Protein AF-A0A1J1LSD5-F1 (afdb_monomer)

Structure (mmCIF, N/CA/C/O backbone):
data_AF-A0A1J1LSD5-F1
#
_entry.id   AF-A0A1J1LSD5-F1
#
loop_
_atom_site.group_PDB
_atom_site.id
_atom_site.type_symbol
_atom_site.label_atom_id
_atom_site.label_alt_id
_atom_site.label_comp_id
_atom_site.label_asym_id
_atom_site.label_entity_id
_atom_site.label_seq_id
_atom_site.pdbx_PDB_ins_code
_atom_site.Cartn_x
_atom_site.Cartn_y
_atom_site.Cartn_z
_atom_site.occupancy
_atom_site.B_iso_or_equiv
_atom_site.auth_seq_id
_atom_site.auth_comp_id
_atom_site.auth_asym_id
_atom_site.auth_atom_id
_atom_site.pdbx_PDB_model_num
ATOM 1 N N . MET A 1 1 ? 14.594 5.323 -20.220 1.00 46.16 1 MET A N 1
ATOM 2 C CA . MET A 1 1 ? 13.419 5.160 -19.337 1.00 46.16 1 MET A CA 1
ATOM 3 C C . MET A 1 1 ? 13.928 4.644 -17.998 1.00 46.16 1 MET A C 1
ATOM 5 O O . MET A 1 1 ? 14.427 3.529 -17.963 1.00 46.16 1 MET A O 1
ATOM 9 N N . GLN A 1 2 ? 13.944 5.461 -16.941 1.00 50.94 2 GLN A N 1
ATOM 10 C CA . GLN A 1 2 ? 14.361 4.979 -15.617 1.00 50.94 2 GLN A CA 1
ATOM 11 C C . GLN A 1 2 ? 13.262 4.059 -15.076 1.00 50.94 2 GLN A C 1
ATOM 13 O O . GLN A 1 2 ? 12.126 4.492 -14.883 1.00 50.94 2 GLN A O 1
ATOM 18 N N . VAL A 1 3 ? 13.580 2.775 -14.912 1.00 58.06 3 VAL A N 1
ATOM 19 C CA . VAL A 1 3 ? 12.636 1.781 -14.399 1.00 58.06 3 VAL A CA 1
ATOM 20 C C . VAL A 1 3 ? 12.677 1.839 -12.877 1.00 58.06 3 VAL A C 1
ATOM 22 O O . VAL A 1 3 ? 13.500 1.193 -12.234 1.00 58.06 3 VAL A O 1
ATOM 25 N N . PHE A 1 4 ? 11.830 2.680 -12.291 1.00 63.72 4 PHE A N 1
ATOM 26 C CA . PHE A 1 4 ? 11.714 2.769 -10.840 1.00 63.72 4 PHE A CA 1
ATOM 27 C C . PHE A 1 4 ? 10.879 1.604 -10.310 1.00 63.72 4 PHE A C 1
ATOM 29 O O . PHE A 1 4 ? 9.810 1.306 -10.846 1.00 63.72 4 PHE A O 1
ATOM 36 N N . LYS A 1 5 ? 11.334 0.975 -9.220 1.00 82.25 5 LYS A N 1
ATOM 37 C CA . LYS A 1 5 ? 10.467 0.114 -8.406 1.00 82.25 5 LYS A CA 1
ATOM 38 C C . LYS A 1 5 ? 9.298 0.975 -7.923 1.00 82.25 5 LYS A C 1
ATOM 40 O O . LYS A 1 5 ? 9.524 2.037 -7.343 1.00 82.25 5 LYS A O 1
ATOM 45 N N . GLN A 1 6 ? 8.068 0.559 -8.207 1.00 90.25 6 GLN A N 1
ATOM 46 C CA . GLN A 1 6 ? 6.876 1.360 -7.936 1.00 90.25 6 GLN A CA 1
ATOM 47 C C . GLN A 1 6 ? 5.901 0.599 -7.046 1.00 90.25 6 GLN A C 1
ATOM 49 O O . GLN A 1 6 ? 5.644 -0.589 -7.246 1.00 90.25 6 GLN A O 1
ATOM 54 N N . VAL A 1 7 ? 5.304 1.321 -6.102 1.00 93.62 7 VAL A N 1
ATOM 55 C CA . VAL A 1 7 ? 4.165 0.879 -5.304 1.00 93.62 7 VAL A CA 1
ATOM 56 C C . VAL A 1 7 ? 3.039 1.889 -5.435 1.00 93.62 7 VAL A C 1
ATOM 58 O O . VAL A 1 7 ? 3.266 3.096 -5.434 1.00 93.62 7 VAL A O 1
ATOM 61 N N . SER A 1 8 ? 1.810 1.398 -5.529 1.00 95.06 8 SER A N 1
ATOM 62 C CA . SER A 1 8 ? 0.621 2.221 -5.314 1.00 95.06 8 SER A CA 1
ATOM 63 C C . SER A 1 8 ? -0.191 1.688 -4.148 1.00 95.06 8 SER A C 1
ATOM 65 O O . SER A 1 8 ? -0.119 0.499 -3.841 1.00 95.06 8 SER A O 1
ATOM 67 N N . TYR A 1 9 ? -0.968 2.545 -3.500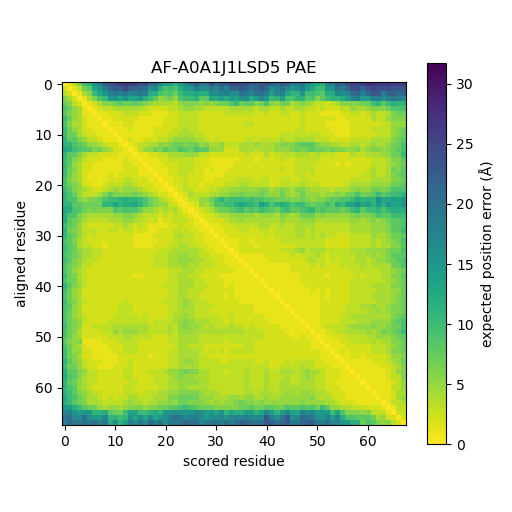 1.00 96.56 9 TYR A N 1
ATOM 68 C CA . TYR A 1 9 ? -1.928 2.120 -2.492 1.00 96.56 9 TYR A CA 1
ATOM 69 C C . TYR A 1 9 ? -3.275 2.811 -2.686 1.00 96.56 9 TYR A C 1
ATOM 71 O O . TYR A 1 9 ? -3.358 3.920 -3.215 1.00 96.56 9 TYR A O 1
ATOM 79 N N . VAL A 1 10 ? -4.339 2.141 -2.257 1.00 96.62 10 VAL A N 1
ATOM 80 C CA . VAL A 1 10 ? -5.710 2.650 -2.279 1.00 96.62 10 VAL A CA 1
ATOM 81 C C . VAL A 1 10 ? -6.348 2.437 -0.915 1.00 96.62 10 VAL A C 1
ATOM 83 O O . 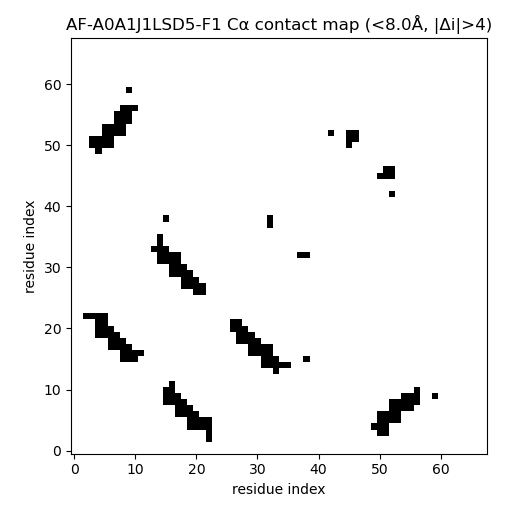VAL A 1 10 ? -6.305 1.337 -0.365 1.00 96.62 10 VAL A O 1
ATOM 86 N N . GLN A 1 11 ? -6.946 3.491 -0.363 1.00 95.69 11 GLN A N 1
ATOM 87 C CA . GLN A 1 11 ? -7.760 3.376 0.841 1.00 95.69 11 GLN A CA 1
ATOM 88 C C . GLN A 1 11 ? -9.069 2.642 0.522 1.00 95.69 11 GLN A C 1
ATOM 90 O O . GLN A 1 11 ? -9.836 3.055 -0.352 1.00 95.69 11 GLN A O 1
ATOM 95 N N . ILE A 1 12 ? -9.330 1.579 1.271 1.00 92.44 12 ILE A N 1
ATOM 96 C CA . ILE A 1 12 ? -10.550 0.771 1.238 1.00 92.44 12 ILE A CA 1
ATOM 97 C C . ILE A 1 12 ? -11.249 0.841 2.604 1.00 92.44 12 ILE A C 1
ATOM 99 O O . ILE A 1 12 ? -10.741 1.445 3.545 1.00 92.44 12 ILE A O 1
ATOM 103 N N . LEU A 1 13 ? -12.428 0.222 2.731 1.00 88.88 13 LEU A N 1
ATOM 104 C CA . LEU A 1 13 ? -13.256 0.328 3.941 1.00 88.88 13 LEU A CA 1
ATOM 105 C C . LEU A 1 13 ? -12.520 -0.086 5.230 1.00 88.88 13 LEU A C 1
ATOM 107 O O . LEU A 1 13 ? -12.740 0.514 6.275 1.00 88.88 13 LEU A O 1
ATOM 111 N N . LYS A 1 14 ? -11.660 -1.109 5.156 1.00 91.00 14 LYS A N 1
ATOM 112 C CA . LYS A 1 14 ? -10.948 -1.688 6.308 1.00 91.00 14 LYS A CA 1
ATOM 113 C C . LYS A 1 14 ? -9.422 -1.579 6.180 1.00 91.00 14 LYS A C 1
ATOM 115 O O . LYS A 1 14 ? -8.713 -2.532 6.485 1.00 91.00 14 LYS A O 1
ATOM 120 N N . GLY A 1 15 ? -8.932 -0.445 5.678 1.00 94.62 15 GLY A N 1
ATOM 121 C CA . GLY A 1 15 ? -7.499 -0.152 5.596 1.00 94.62 15 GLY A CA 1
ATOM 122 C C . GLY A 1 15 ? -7.049 0.217 4.188 1.00 94.62 15 GLY A C 1
ATOM 123 O O . GLY A 1 15 ? -7.712 0.993 3.500 1.00 94.62 15 GLY A O 1
ATOM 124 N N . TRP A 1 16 ? -5.921 -0.337 3.752 1.00 97.31 16 TRP A N 1
ATOM 125 C CA . TRP A 1 16 ? -5.284 -0.014 2.482 1.00 97.31 16 TRP A CA 1
ATOM 126 C C . TRP A 1 16 ? -4.912 -1.270 1.718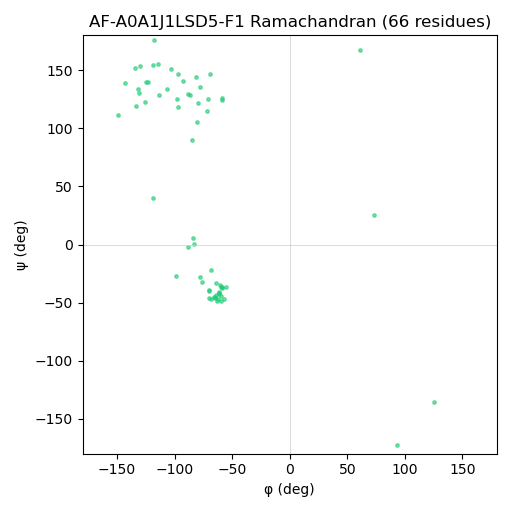 1.00 97.31 16 TRP A C 1
ATOM 128 O O . TRP A 1 16 ? -4.308 -2.196 2.255 1.00 97.31 16 TRP A O 1
ATOM 138 N N . GLN A 1 17 ? -5.227 -1.279 0.430 1.00 96.19 17 GLN A N 1
ATOM 139 C CA . GLN A 1 17 ? -4.694 -2.270 -0.488 1.00 96.19 17 GLN A CA 1
ATOM 140 C C . GLN A 1 17 ? -3.507 -1.667 -1.225 1.00 96.19 17 GLN A C 1
ATOM 142 O O . GLN A 1 17 ? -3.615 -0.604 -1.831 1.00 96.19 17 GLN A O 1
ATOM 147 N N . THR A 1 18 ? -2.369 -2.344 -1.152 1.00 95.62 18 THR A N 1
ATOM 148 C CA . THR A 1 18 ? -1.129 -1.952 -1.824 1.00 95.62 18 THR A CA 1
ATOM 149 C C . THR A 1 18 ? -0.905 -2.808 -3.058 1.00 95.62 18 THR A C 1
ATOM 151 O O . THR A 1 18 ? -1.311 -3.967 -3.086 1.00 95.62 18 THR A O 1
ATOM 154 N N . TYR A 1 19 ? -0.234 -2.247 -4.056 1.00 94.12 19 TYR A N 1
ATOM 155 C CA . TYR A 1 19 ? 0.134 -2.908 -5.298 1.00 94.12 19 TYR A CA 1
ATOM 156 C C . TYR A 1 19 ? 1.594 -2.612 -5.619 1.00 94.12 19 TYR A C 1
ATOM 158 O O . TYR A 1 19 ? 1.963 -1.454 -5.806 1.00 94.12 19 TYR A O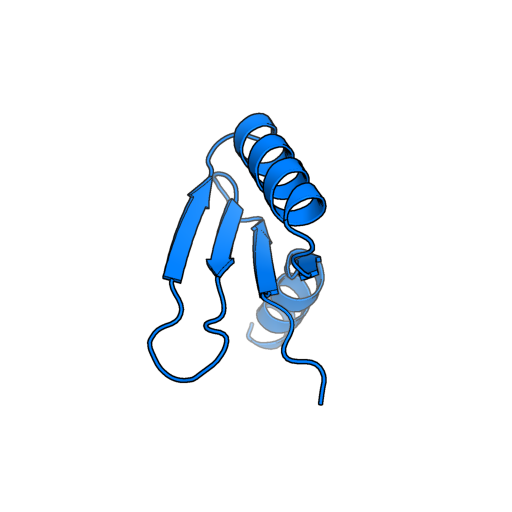 1
ATOM 166 N N . VAL A 1 20 ? 2.412 -3.658 -5.692 1.00 92.38 20 VAL A N 1
ATOM 167 C CA . VAL A 1 20 ? 3.827 -3.610 -6.063 1.00 92.38 20 VAL A CA 1
ATOM 168 C C . VAL A 1 20 ? 3.948 -3.951 -7.544 1.00 92.38 20 VAL A C 1
ATOM 170 O O . VAL A 1 20 ? 3.593 -5.058 -7.962 1.00 92.38 20 VAL A O 1
ATOM 173 N N . PHE A 1 21 ? 4.465 -3.007 -8.327 1.00 89.88 21 PHE A N 1
ATOM 174 C CA . PHE A 1 21 ? 4.679 -3.179 -9.759 1.00 89.88 21 PHE A CA 1
ATOM 175 C C . PHE A 1 21 ? 6.045 -3.822 -10.015 1.00 89.88 21 PHE A C 1
ATOM 177 O O . PHE A 1 21 ? 7.053 -3.338 -9.488 1.00 89.88 21 PHE A O 1
ATOM 184 N N . PRO A 1 22 ? 6.111 -4.904 -10.80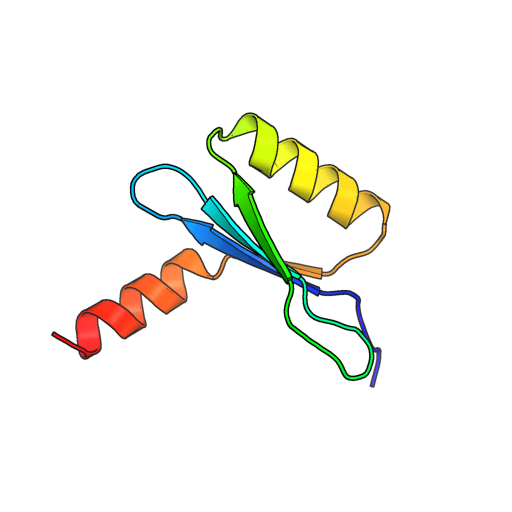9 1.00 85.75 22 PRO A N 1
ATOM 185 C CA . PRO A 1 22 ? 7.387 -5.494 -11.170 1.00 85.75 22 PRO A CA 1
ATOM 186 C C . PRO A 1 22 ? 8.168 -4.567 -12.111 1.00 85.75 22 PRO A C 1
ATOM 188 O O . PRO A 1 22 ? 7.595 -3.874 -12.948 1.00 85.75 22 PRO A O 1
ATOM 191 N N . VAL A 1 23 ? 9.494 -4.586 -11.981 1.00 82.88 23 VAL A N 1
ATOM 192 C CA . VAL A 1 23 ? 10.421 -3.782 -12.800 1.00 82.88 23 VAL A CA 1
ATOM 193 C C . VAL A 1 23 ? 10.455 -4.289 -14.247 1.00 82.88 23 VAL A C 1
ATOM 195 O O . VAL A 1 23 ? 10.478 -3.496 -15.182 1.00 82.88 23 VAL A O 1
ATOM 198 N N . SER A 1 24 ? 10.414 -5.605 -14.458 1.00 81.31 24 SER A N 1
ATOM 199 C CA . SER A 1 24 ? 10.412 -6.202 -15.795 1.00 81.31 24 SER A CA 1
ATOM 200 C C . SER A 1 24 ? 9.640 -7.516 -15.806 1.00 81.31 24 SER A C 1
ATOM 202 O O . SER A 1 24 ? 10.103 -8.505 -15.239 1.00 81.31 24 SER A O 1
ATOM 204 N N . GLY A 1 25 ? 8.489 -7.527 -16.481 1.00 73.25 25 GLY A N 1
ATOM 205 C CA . GLY A 1 25 ? 7.640 -8.713 -16.605 1.00 73.25 25 GLY A CA 1
ATOM 206 C C . GLY A 1 25 ? 7.118 -9.253 -15.265 1.00 73.25 25 GLY A C 1
ATOM 207 O O . GLY A 1 25 ? 7.555 -8.874 -14.183 1.00 73.25 25 GLY A O 1
ATOM 208 N N . GLY A 1 26 ? 6.152 -10.163 -15.331 1.00 83.94 26 GLY A N 1
ATOM 209 C CA . GLY A 1 26 ? 5.598 -10.827 -14.152 1.00 83.94 26 GLY A CA 1
ATOM 210 C C . GLY A 1 26 ? 4.352 -10.164 -13.567 1.00 83.94 26 GLY A C 1
ATOM 211 O O . GLY A 1 26 ? 3.749 -9.266 -14.153 1.00 83.94 26 GLY A O 1
ATOM 212 N N . PHE A 1 27 ? 3.936 -10.678 -12.411 1.00 85.88 27 PHE A N 1
ATOM 213 C CA . PHE A 1 27 ? 2.651 -10.352 -11.804 1.00 85.88 27 PHE A CA 1
ATOM 214 C C . PHE A 1 27 ? 2.756 -9.194 -10.816 1.00 85.88 27 PHE A C 1
ATOM 216 O O . PHE A 1 27 ? 3.682 -9.121 -10.004 1.00 85.88 27 PHE A O 1
ATOM 223 N N . LEU A 1 28 ? 1.741 -8.334 -10.851 1.00 88.75 28 LEU A N 1
ATOM 224 C CA . LEU A 1 28 ? 1.479 -7.361 -9.802 1.00 88.75 28 LEU A CA 1
ATOM 225 C C . LEU A 1 28 ? 1.267 -8.107 -8.480 1.00 88.75 28 LEU A C 1
ATOM 227 O O . LEU A 1 28 ? 0.422 -9.000 -8.395 1.00 88.75 28 LEU A O 1
ATOM 231 N N . ARG A 1 29 ? 2.015 -7.740 -7.441 1.00 92.44 29 ARG A N 1
ATOM 232 C CA . ARG A 1 29 ? 1.787 -8.278 -6.094 1.00 92.44 29 ARG A CA 1
ATOM 233 C C . ARG A 1 29 ? 0.940 -7.300 -5.310 1.00 92.44 29 ARG A C 1
ATOM 235 O O . ARG A 1 29 ? 1.088 -6.095 -5.484 1.00 92.44 29 ARG A O 1
ATOM 242 N N . TYR A 1 30 ? 0.092 -7.803 -4.426 1.00 93.62 30 TYR A N 1
ATOM 243 C CA . TYR A 1 30 ? -0.695 -6.953 -3.546 1.00 93.62 30 TYR A CA 1
ATOM 244 C C . TYR A 1 30 ? -0.587 -7.407 -2.098 1.00 93.62 30 TYR A C 1
ATOM 246 O O . TYR A 1 30 ? -0.336 -8.578 -1.812 1.00 93.62 30 TYR A O 1
ATOM 254 N N . LYS A 1 31 ? -0.782 -6.460 -1.183 1.00 94.06 31 LYS A N 1
ATOM 255 C CA . LYS A 1 31 ? -0.892 -6.727 0.252 1.00 94.06 31 LYS A CA 1
ATOM 256 C C . LYS A 1 31 ? -1.930 -5.799 0.868 1.00 94.06 31 LYS A C 1
ATOM 258 O O . LYS A 1 31 ? -1.986 -4.618 0.521 1.00 94.06 31 LYS A O 1
ATOM 263 N N . LEU A 1 32 ? -2.737 -6.338 1.775 1.00 96.00 32 LEU A N 1
ATOM 264 C CA . LEU A 1 32 ? -3.656 -5.560 2.597 1.00 96.00 32 LEU A CA 1
ATOM 265 C C . LEU A 1 32 ? -2.936 -5.112 3.868 1.00 96.00 32 LEU A C 1
ATOM 267 O O . LEU A 1 32 ? -2.308 -5.928 4.540 1.00 96.00 32 LEU A O 1
ATOM 271 N N . LEU A 1 33 ? -3.024 -3.822 4.162 1.00 95.81 33 LEU A N 1
ATOM 272 C CA . LEU A 1 33 ? -2.551 -3.201 5.392 1.00 95.81 33 LEU A CA 1
ATOM 273 C C . LEU A 1 33 ? -3.780 -2.697 6.139 1.00 95.81 33 LEU A C 1
ATOM 275 O O . LEU A 1 33 ? -4.637 -2.033 5.558 1.00 95.81 33 LEU A O 1
ATOM 279 N N . THR A 1 34 ? -3.901 -3.061 7.404 1.00 95.38 34 THR A N 1
ATOM 280 C CA . THR A 1 34 ? -5.126 -2.854 8.186 1.00 95.38 34 THR A CA 1
ATOM 281 C C . THR A 1 34 ? -5.048 -1.620 9.068 1.00 95.38 34 THR A C 1
ATOM 283 O O . THR A 1 34 ? -6.075 -0.999 9.342 1.00 95.38 34 THR A O 1
ATOM 286 N N . THR A 1 35 ? -3.838 -1.224 9.464 1.00 95.75 35 THR A N 1
ATOM 287 C CA . THR A 1 35 ? -3.605 -0.055 10.315 1.00 95.75 35 THR A CA 1
ATOM 288 C C . THR A 1 35 ? -2.845 1.041 9.572 1.00 95.75 35 THR A C 1
ATOM 290 O O . THR A 1 35 ? -2.117 0.785 8.612 1.00 95.75 35 THR A O 1
ATOM 293 N N . SER A 1 36 ? -3.014 2.289 10.016 1.00 94.06 36 SER A N 1
ATOM 294 C CA . SER A 1 36 ? -2.255 3.421 9.473 1.00 94.06 36 SER A CA 1
ATOM 295 C C . SER A 1 36 ? -0.761 3.281 9.751 1.00 94.06 36 SER A C 1
ATOM 297 O O . SER A 1 36 ? 0.047 3.662 8.912 1.00 94.06 36 SER A O 1
ATOM 299 N N . GLN A 1 37 ? -0.395 2.690 10.891 1.00 96.62 37 GLN A N 1
ATOM 300 C CA . GLN A 1 37 ? 0.996 2.431 11.251 1.00 96.62 37 GLN A CA 1
ATOM 301 C C . GLN A 1 37 ? 1.667 1.480 10.250 1.00 96.62 37 GLN A C 1
ATOM 303 O O . GLN A 1 37 ? 2.737 1.794 9.743 1.00 96.62 37 GLN A O 1
ATOM 308 N N . GLU A 1 38 ? 1.011 0.373 9.884 1.00 94.81 38 GLU A N 1
ATOM 309 C CA . GLU A 1 38 ? 1.538 -0.562 8.878 1.00 94.81 38 GLU A CA 1
ATOM 310 C C . GLU A 1 38 ? 1.779 0.117 7.520 1.00 94.81 38 GLU A C 1
ATOM 312 O O . GLU A 1 38 ? 2.742 -0.213 6.820 1.00 94.81 38 GLU A O 1
ATOM 317 N N . LEU A 1 39 ? 0.903 1.054 7.133 1.00 95.44 39 LEU A N 1
ATOM 318 C CA . LEU A 1 39 ? 1.061 1.827 5.903 1.00 95.44 39 LEU A CA 1
ATOM 319 C C . LEU A 1 39 ? 2.247 2.789 5.987 1.00 95.44 39 LEU A C 1
ATOM 321 O O . LEU A 1 39 ? 3.037 2.835 5.046 1.00 95.44 39 LEU A O 1
ATOM 325 N N . GLU A 1 40 ? 2.383 3.543 7.076 1.00 96.44 40 GLU A N 1
ATOM 326 C CA . GLU A 1 40 ? 3.498 4.481 7.241 1.00 96.44 40 GLU A CA 1
ATOM 327 C C . GLU A 1 40 ? 4.843 3.745 7.298 1.00 96.44 40 GLU A C 1
ATOM 329 O O . GLU A 1 40 ? 5.749 4.085 6.541 1.00 96.44 40 GLU A O 1
ATOM 334 N N . GLU A 1 41 ? 4.941 2.637 8.036 1.00 95.94 41 GLU A N 1
ATOM 335 C CA . GLU A 1 41 ? 6.139 1.785 8.048 1.00 95.94 41 GLU A CA 1
ATOM 336 C C . GLU A 1 41 ? 6.465 1.201 6.660 1.00 95.94 41 GLU A C 1
ATOM 338 O O . GLU A 1 41 ? 7.626 0.981 6.299 1.00 95.94 41 GLU A O 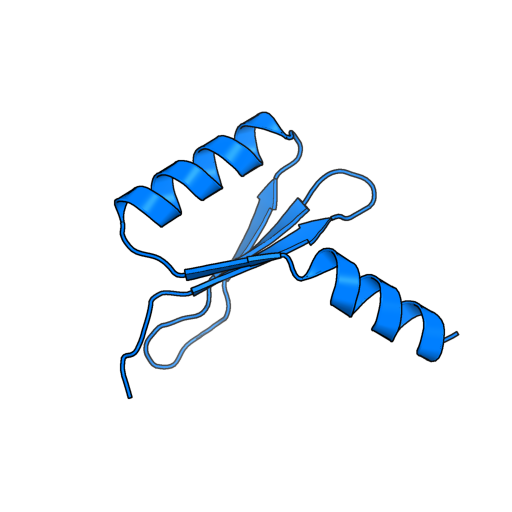1
ATOM 343 N N 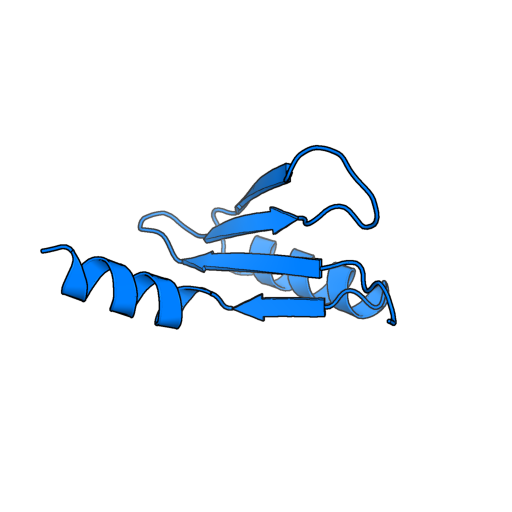. ALA A 1 42 ? 5.448 0.884 5.851 1.00 94.00 42 ALA A N 1
ATOM 344 C CA . ALA A 1 42 ? 5.656 0.445 4.473 1.00 94.00 42 ALA A CA 1
ATOM 345 C C . ALA A 1 42 ? 6.146 1.594 3.578 1.00 94.00 42 ALA A C 1
ATOM 347 O O . ALA A 1 42 ? 7.032 1.377 2.745 1.00 94.00 42 ALA A O 1
ATOM 348 N N . LYS A 1 43 ? 5.605 2.807 3.756 1.00 94.88 43 LYS A N 1
ATOM 349 C CA . LYS A 1 43 ? 6.014 4.007 3.015 1.00 94.88 43 LYS A CA 1
ATOM 350 C C . LYS A 1 43 ? 7.451 4.395 3.335 1.00 94.88 43 LYS A C 1
ATOM 352 O O . LYS A 1 43 ? 8.221 4.625 2.407 1.00 94.88 43 LYS A O 1
ATOM 357 N N . GLU A 1 44 ? 7.829 4.402 4.608 1.00 95.88 44 GLU A N 1
ATOM 358 C CA . GLU A 1 44 ? 9.195 4.700 5.045 1.00 95.88 44 GLU A CA 1
ATOM 359 C C . GLU A 1 44 ? 10.202 3.718 4.446 1.00 95.88 44 GLU A C 1
ATOM 361 O O . GLU A 1 44 ? 11.177 4.138 3.826 1.00 95.88 44 GLU A O 1
ATOM 366 N N . ARG A 1 45 ? 9.929 2.409 4.523 1.00 93.44 45 ARG A N 1
ATOM 367 C CA . ARG A 1 45 ? 10.793 1.391 3.902 1.00 93.44 45 ARG A CA 1
ATOM 368 C C . ARG A 1 45 ? 10.915 1.567 2.392 1.00 93.44 45 ARG A C 1
ATOM 370 O O . ARG A 1 45 ? 12.015 1.498 1.856 1.00 93.44 45 ARG A O 1
ATOM 377 N N . CYS A 1 46 ? 9.803 1.824 1.702 1.00 91.81 46 CYS A N 1
ATOM 378 C CA . CYS A 1 46 ? 9.824 2.086 0.264 1.00 91.81 46 CYS A CA 1
ATOM 379 C C . CYS A 1 46 ? 10.653 3.337 -0.067 1.00 91.81 46 CYS A C 1
ATOM 381 O O . CYS A 1 46 ? 11.419 3.318 -1.026 1.00 91.81 46 CYS A O 1
ATOM 383 N N . HIS A 1 47 ? 10.540 4.401 0.730 1.00 91.31 47 HIS A N 1
ATOM 384 C CA . HIS A 1 47 ? 11.317 5.624 0.553 1.00 91.31 47 HIS A CA 1
ATOM 385 C C . HIS A 1 47 ? 12.821 5.386 0.760 1.00 91.31 47 HIS A C 1
ATOM 387 O O . HIS A 1 47 ? 13.621 5.819 -0.067 1.00 91.31 47 HIS A O 1
ATOM 393 N N . LEU A 1 48 ? 13.207 4.660 1.818 1.00 93.06 48 LEU A N 1
ATOM 394 C CA . LEU A 1 48 ? 14.604 4.295 2.100 1.00 93.06 48 LEU A CA 1
ATOM 395 C C . LEU A 1 48 ? 15.235 3.475 0.966 1.00 93.06 48 LEU A C 1
ATOM 397 O O . LEU A 1 48 ? 16.397 3.671 0.628 1.00 93.06 48 LEU A O 1
ATOM 401 N N . GLU A 1 49 ? 14.451 2.605 0.335 1.00 90.12 49 GLU A N 1
ATOM 402 C CA . GLU A 1 49 ? 14.878 1.779 -0.799 1.00 90.12 49 GLU A CA 1
ATOM 403 C C . GLU A 1 49 ? 14.808 2.512 -2.158 1.00 90.12 49 GLU A C 1
ATOM 405 O O . GLU A 1 49 ? 15.090 1.918 -3.203 1.00 90.12 49 GLU A O 1
ATOM 410 N N . GLY A 1 50 ? 14.383 3.782 -2.182 1.00 89.50 50 GLY A N 1
ATOM 411 C CA . GLY A 1 50 ? 14.263 4.589 -3.402 1.00 89.50 50 GLY A CA 1
ATOM 412 C C . GLY A 1 50 ? 13.087 4.206 -4.310 1.00 89.50 50 GLY A C 1
ATOM 413 O O . GLY A 1 50 ? 13.140 4.414 -5.525 1.00 89.50 50 GLY A O 1
ATOM 414 N N . TRP A 1 51 ? 12.028 3.611 -3.758 1.00 91.56 51 TRP A N 1
ATOM 415 C CA . TRP A 1 51 ? 10.838 3.221 -4.513 1.00 91.56 51 TRP A CA 1
ATOM 416 C C . TRP A 1 51 ? 9.906 4.413 -4.705 1.00 91.56 51 TRP A C 1
ATOM 418 O O . TRP A 1 51 ? 9.696 5.233 -3.811 1.00 91.56 51 TRP A O 1
ATOM 428 N N . LYS A 1 52 ? 9.259 4.468 -5.868 1.00 91.31 52 LYS A N 1
ATOM 429 C CA . LYS A 1 52 ? 8.211 5.448 -6.142 1.00 91.31 52 LYS A CA 1
ATOM 430 C C . LYS A 1 52 ? 6.899 4.991 -5.512 1.00 91.31 52 LYS A C 1
ATOM 432 O O . LYS A 1 52 ? 6.387 3.930 -5.863 1.00 91.31 52 LYS A O 1
ATOM 437 N N . ILE A 1 53 ? 6.330 5.808 -4.633 1.00 93.69 53 ILE A N 1
ATOM 438 C CA . ILE A 1 53 ? 5.059 5.526 -3.956 1.00 93.69 53 ILE A CA 1
ATOM 439 C C . ILE A 1 53 ? 3.965 6.418 -4.548 1.00 93.69 53 ILE A C 1
ATOM 441 O O . ILE A 1 53 ? 4.171 7.616 -4.732 1.00 93.69 53 ILE A O 1
ATOM 445 N N . ILE A 1 54 ? 2.802 5.841 -4.847 1.00 94.12 54 ILE A N 1
ATOM 446 C CA . ILE A 1 54 ? 1.658 6.546 -5.435 1.00 94.12 54 ILE A CA 1
ATOM 447 C C . ILE A 1 54 ? 0.408 6.328 -4.581 1.00 94.12 54 ILE A C 1
ATOM 449 O O . ILE A 1 54 ? -0.044 5.196 -4.404 1.00 94.12 54 ILE A O 1
ATOM 453 N N . ASP A 1 55 ? -0.203 7.417 -4.120 1.00 95.19 55 ASP A N 1
ATOM 454 C CA . ASP A 1 55 ? -1.553 7.375 -3.559 1.00 95.19 55 ASP A CA 1
ATOM 455 C C . ASP A 1 55 ? -2.588 7.363 -4.693 1.00 95.19 55 ASP A C 1
ATOM 457 O O . ASP A 1 55 ? -2.844 8.378 -5.344 1.00 95.19 55 ASP A O 1
ATOM 461 N N . ALA A 1 56 ? -3.191 6.204 -4.942 1.00 95.00 56 ALA A N 1
ATOM 462 C CA . ALA A 1 56 ? -4.214 6.038 -5.970 1.00 95.00 56 ALA A CA 1
ATOM 463 C C . ALA A 1 56 ? -5.635 6.320 -5.447 1.00 95.00 56 ALA A C 1
ATOM 465 O O . ALA A 1 56 ? -6.596 6.281 -6.218 1.00 95.00 56 ALA A O 1
ATOM 466 N N . THR A 1 57 ? -5.801 6.629 -4.157 1.00 94.25 57 THR A N 1
ATOM 467 C CA . THR A 1 57 ? -7.111 6.715 -3.494 1.00 94.25 57 THR A CA 1
ATOM 468 C C . THR A 1 57 ? -8.043 7.711 -4.169 1.00 94.25 57 THR A C 1
ATOM 470 O O . THR A 1 57 ? -9.209 7.405 -4.422 1.00 94.25 57 THR A O 1
ATOM 473 N N . ARG A 1 58 ? -7.546 8.913 -4.479 1.00 92.00 58 ARG A N 1
ATOM 474 C CA . ARG A 1 58 ? -8.363 9.967 -5.096 1.00 92.00 58 ARG A CA 1
ATOM 475 C C . ARG A 1 58 ? -8.816 9.582 -6.502 1.00 92.00 58 ARG A C 1
ATOM 477 O O . ARG A 1 58 ? -9.991 9.754 -6.819 1.00 92.00 58 ARG A O 1
ATOM 484 N N . LEU A 1 59 ? -7.901 9.046 -7.308 1.00 91.75 59 LEU A N 1
ATOM 485 C CA . LEU A 1 59 ? -8.181 8.633 -8.680 1.00 91.75 59 LEU A CA 1
ATOM 486 C C . LEU A 1 59 ? -9.214 7.503 -8.709 1.00 91.75 59 LEU A C 1
ATOM 488 O O . LEU A 1 59 ? -10.219 7.604 -9.405 1.00 91.75 59 LEU A O 1
ATOM 492 N N . VAL A 1 60 ? -9.022 6.466 -7.890 1.00 90.75 60 VAL A N 1
ATOM 493 C CA . VAL A 1 60 ? -9.966 5.342 -7.798 1.00 90.75 60 VAL A CA 1
ATOM 494 C C . VAL A 1 60 ? -11.343 5.820 -7.330 1.00 90.75 60 VAL A C 1
ATOM 496 O O . VAL A 1 60 ? -12.357 5.433 -7.909 1.00 90.75 60 VAL A O 1
ATOM 499 N N . LYS A 1 61 ? -11.406 6.727 -6.343 1.00 90.75 61 LYS A N 1
ATOM 500 C CA . LYS A 1 61 ? -12.673 7.346 -5.912 1.00 90.75 61 LYS A CA 1
ATOM 501 C C . LYS A 1 61 ? -13.377 8.087 -7.053 1.00 90.75 61 LYS A C 1
ATOM 503 O O . LYS A 1 61 ? -14.601 8.064 -7.101 1.00 90.75 61 LYS A O 1
ATOM 508 N N . GLN A 1 62 ? -12.645 8.754 -7.945 1.00 91.88 62 GLN A N 1
ATOM 509 C CA . GLN A 1 62 ? -13.234 9.432 -9.106 1.00 91.88 62 GLN A CA 1
ATOM 510 C C . GLN A 1 62 ? -13.756 8.433 -10.142 1.00 91.88 62 GLN A C 1
ATOM 512 O O . GLN A 1 62 ? -14.893 8.570 -10.580 1.00 91.88 62 GLN A O 1
ATOM 517 N N . LEU A 1 63 ? -12.976 7.404 -10.479 1.00 90.31 63 LEU A N 1
ATOM 518 C CA . LEU A 1 63 ? -13.384 6.378 -11.443 1.00 90.31 63 LEU A CA 1
ATOM 519 C C . LEU A 1 63 ? -14.639 5.622 -10.979 1.00 90.31 63 LEU A C 1
ATOM 521 O O . LEU A 1 63 ? -15.580 5.460 -11.750 1.00 90.31 63 LEU A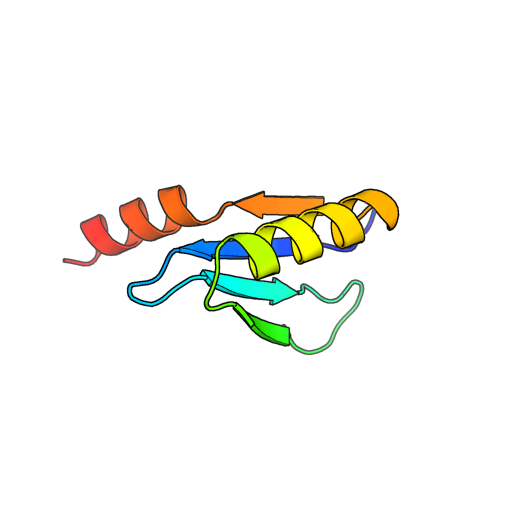 O 1
ATOM 525 N N . ASN A 1 64 ? -14.711 5.267 -9.695 1.00 88.00 64 ASN A N 1
ATOM 526 C CA . ASN A 1 64 ? -15.876 4.586 -9.120 1.00 88.00 64 ASN A CA 1
ATOM 527 C C . ASN A 1 64 ? -17.140 5.464 -9.053 1.00 88.00 64 ASN A C 1
ATOM 529 O O . ASN A 1 64 ? -18.240 4.933 -8.938 1.00 88.00 64 ASN A O 1
ATOM 533 N N . LYS A 1 65 ? -17.007 6.800 -9.079 1.00 86.94 65 LYS A N 1
ATOM 534 C CA . LYS A 1 65 ? -18.162 7.712 -9.177 1.00 86.94 65 LYS A CA 1
ATOM 535 C C . LYS A 1 65 ? -18.735 7.763 -10.588 1.00 86.94 65 LYS A C 1
ATOM 537 O O . LYS A 1 65 ? -19.926 7.980 -10.725 1.00 86.94 65 LYS A O 1
ATOM 542 N N . ILE A 1 66 ? -17.885 7.610 -11.602 1.00 76.94 66 ILE A N 1
ATOM 543 C CA . ILE A 1 66 ? -18.280 7.648 -13.016 1.00 76.94 66 ILE A CA 1
ATOM 544 C C . ILE A 1 66 ? -18.935 6.323 -13.431 1.00 76.94 66 ILE A C 1
ATOM 546 O O . ILE A 1 66 ? -19.768 6.307 -14.327 1.00 76.94 66 ILE A O 1
ATOM 550 N N . SER A 1 67 ? -18.576 5.209 -12.785 1.00 68.25 67 SER A N 1
ATOM 551 C CA . SER A 1 67 ? -19.130 3.885 -13.096 1.00 68.25 67 SER A CA 1
ATOM 552 C C . SER A 1 67 ? -20.475 3.577 -12.417 1.00 68.25 67 SER A C 1
ATOM 554 O O . SER A 1 67 ? -20.912 2.427 -12.465 1.00 68.25 67 SER A O 1
ATOM 556 N N . ARG A 1 68 ? -21.074 4.540 -11.710 1.00 53.03 68 ARG A N 1
ATOM 557 C CA . ARG A 1 68 ? -22.370 4.423 -11.027 1.00 53.03 68 ARG A CA 1
ATOM 558 C C . ARG 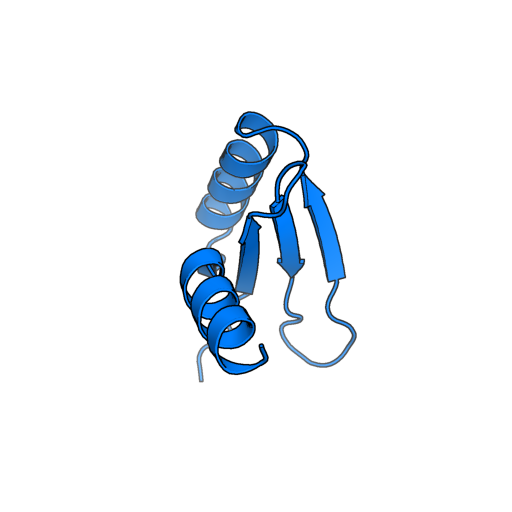A 1 68 ? -23.388 5.318 -11.706 1.00 53.03 68 ARG A C 1
ATOM 560 O O . ARG A 1 68 ? -24.547 4.867 -11.788 1.00 53.03 68 ARG A O 1
#

Sequence (68 aa):
MQVFKQVSYVQILKGWQTYVFPVSGGFLRYKLLTTSQELEEAKERCHLEGWKIIDATRLVKQLNKISR

pLDDT: mean 88.66, std 11.19, range [46.16, 97.31]

Solvent-accessible surface area (backbone atoms only — not comparable to full-atom values): 3978 Å² total; per-residue (Å²): 132,87,78,63,46,35,35,38,34,32,73,50,99,76,31,33,46,34,40,40,49,58,75,74,72,83,71,74,42,71,49,80,33,67,47,72,64,59,46,50,58,48,49,52,51,35,50,77,73,65,35,48,77,41,83,41,37,68,61,52,56,51,54,60,60,72,77,105

Organism: NCBI:txid671072

Secondary structure (DSSP, 8-state):
-----EEEEEEETTEEEEEEEPSSSSPPEEEEE-SHHHHHHHHHHHHHTT-EEEE-HHHHHHHHHHT-

Mean predicted aligned error: 4.71 Å

Radius of gyration: 12.95 Å; Cα contacts (8 Å, |Δi|>4): 92; chains: 1; bounding box: 37×21×31 Å

Foldseek 3Di:
DPQAFEKEWAQDPQAIKMWTDDSDDDDIDIDGDRDPVSVVVVVVVCVVVVHHYHYCHVVVVVVVVVVD

Nearest PDB structures (foldseek):
  5umr-assembly1_A  TM=7.297E-01  e=2.492E-01  Homo sapiens
  3f5r-assembly1_A-2  TM=7.122E-01  e=5.615E-01  Saccharomyces cerevisiae
  7xt7-assembly1_k  TM=7.160E-01  e=8.428E-01  Komagataella phaffii
  7xti-assembly1_k  TM=7.159E-01  e=9.650E-01  Komagataella phaffii
  8xih-assembly1_B  TM=6.020E-01  e=2.032E+00  Mucilaginibacter paludis DSM 18603